Protein AF-A0A7W9HJ18-F1 (afdb_monomer)

Nearest PDB structures (foldseek):
  3gh2-assembly1_X-2  TM=6.458E-01  e=1.844E+00  Homo sapiens
  4kpw-assembly1_A-2  TM=6.339E-01  e=2.086E+00  Homo sapiens
  5x4x-assembly1_A-2  TM=6.519E-01  e=2.086E+00  Homo sapiens
  4e28-assembly1_A-2  TM=6.494E-01  e=2.508E+00  Homo sapiens
  5x4w-assembly1_A-2  TM=6.497E-01  e=2.508E+00  Homo sapiens

Organism: NCBI:txid1105145

Secondary structure (DSSP, 8-state):
--EEETTTEEEEEPS-PPTTEEEEEEEETTEEEEEEEETT--GGG--HHHHHHHHHTHHHHHHHHHHHHHHHHTTSTT--TTSEEEEEEEE-SSSEEEEEEEEE-STT-TTT-EEEEEETTEEEEEEE---------

Sequence (137 aa):
MTITIPGFGELTPVDHTPEGVACWNATAAGTSVSVLVEEPATTDDLDLAFIGSVLDERERLLKTAHEAVDEHLRDRPGYGPDAVAEPEFTFHPGRDWLVRFAECSVAGLGELGVVVVFNGADVVGVDELTDVELDDE

Structure (mmCIF, N/CA/C/O backbone):
data_AF-A0A7W9HJ18-F1
#
_entry.id   AF-A0A7W9HJ18-F1
#
loop_
_atom_site.group_PDB
_atom_site.id
_atom_site.type_symbol
_atom_site.label_atom_id
_atom_site.label_alt_id
_atom_site.label_comp_id
_atom_site.label_asym_id
_atom_site.label_entity_id
_atom_site.label_seq_id
_atom_site.pdbx_PDB_ins_code
_atom_site.Cartn_x
_atom_site.Cartn_y
_atom_site.Cartn_z
_atom_site.occupancy
_atom_site.B_iso_or_equiv
_atom_site.auth_seq_id
_atom_site.auth_comp_id
_atom_site.auth_asym_id
_atom_site.auth_atom_id
_atom_site.pdbx_PDB_model_num
ATOM 1 N N . MET A 1 1 ? -0.106 -0.161 21.999 1.00 85.06 1 MET A N 1
ATOM 2 C CA . MET A 1 1 ? -1.355 -0.813 21.539 1.00 85.06 1 MET A CA 1
ATOM 3 C C . MET A 1 1 ? -1.049 -1.476 20.209 1.00 85.06 1 MET A C 1
ATOM 5 O O . MET A 1 1 ? -0.328 -0.856 19.442 1.00 85.06 1 MET A O 1
ATOM 9 N N . THR A 1 2 ? -1.508 -2.702 19.963 1.00 93.12 2 THR A N 1
ATOM 10 C CA . THR A 1 2 ? -1.360 -3.391 18.666 1.00 93.12 2 THR A CA 1
ATOM 11 C C . THR A 1 2 ? -2.637 -3.252 17.834 1.00 93.12 2 THR A C 1
ATOM 13 O O . THR A 1 2 ? -3.697 -2.941 18.383 1.00 93.12 2 THR A O 1
ATOM 16 N N .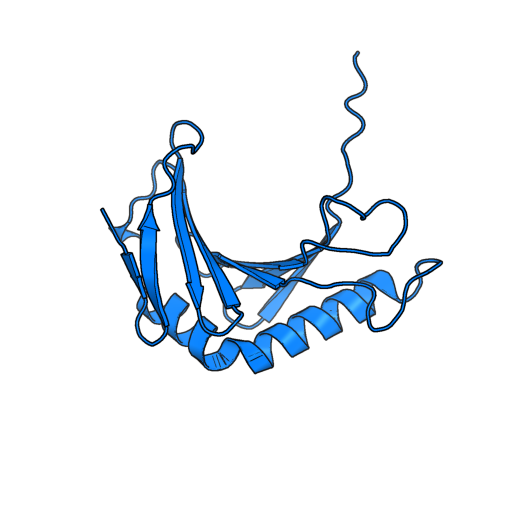 ILE A 1 3 ? -2.538 -3.466 16.519 1.00 95.19 3 ILE A N 1
ATOM 17 C CA . ILE A 1 3 ? -3.685 -3.532 15.597 1.00 95.19 3 ILE A CA 1
ATOM 18 C C . ILE A 1 3 ? -3.722 -4.929 14.987 1.00 95.19 3 ILE A C 1
ATOM 20 O O . ILE A 1 3 ? -2.690 -5.458 14.601 1.00 95.19 3 ILE A O 1
ATOM 24 N N . THR A 1 4 ? -4.900 -5.544 14.885 1.00 96.75 4 THR A N 1
ATOM 25 C CA . THR A 1 4 ? -5.062 -6.833 14.195 1.00 96.75 4 THR A CA 1
ATOM 26 C C . THR A 1 4 ? -5.818 -6.627 12.892 1.00 96.75 4 THR A C 1
ATOM 28 O O . THR A 1 4 ? -6.979 -6.222 12.913 1.00 96.75 4 THR A O 1
ATOM 31 N N . ILE A 1 5 ? -5.178 -6.938 11.767 1.00 96.38 5 ILE A N 1
ATOM 32 C CA . ILE A 1 5 ? -5.804 -6.904 10.446 1.00 96.38 5 ILE A CA 1
ATOM 33 C C . ILE A 1 5 ? -6.386 -8.294 10.137 1.00 96.38 5 ILE A C 1
ATOM 35 O O . ILE A 1 5 ? -5.638 -9.282 10.123 1.00 96.38 5 ILE A O 1
ATOM 39 N N . PRO A 1 6 ? -7.700 -8.407 9.868 1.00 94.88 6 PRO A N 1
ATOM 40 C CA . PRO A 1 6 ? -8.329 -9.659 9.460 1.00 94.88 6 PRO A CA 1
ATOM 41 C C . PRO A 1 6 ? -7.626 -10.292 8.255 1.00 94.88 6 PRO A C 1
ATOM 43 O O . PRO A 1 6 ? -7.363 -9.623 7.263 1.00 94.88 6 PRO A O 1
ATOM 46 N N . GLY A 1 7 ? -7.326 -11.590 8.339 1.00 91.44 7 GLY A N 1
ATOM 47 C CA . GLY A 1 7 ? -6.690 -12.341 7.248 1.00 91.44 7 GLY A CA 1
ATOM 48 C C . GLY A 1 7 ? -5.176 -12.139 7.099 1.00 91.44 7 GLY A C 1
ATOM 49 O O . GLY A 1 7 ? -4.542 -12.955 6.438 1.00 91.44 7 GLY A O 1
ATOM 50 N N . PHE A 1 8 ? -4.583 -11.131 7.752 1.00 93.88 8 PHE A N 1
ATOM 51 C CA . PHE A 1 8 ? -3.142 -10.861 7.683 1.00 93.88 8 PHE A CA 1
ATOM 52 C C . PHE A 1 8 ? -2.416 -11.158 9.000 1.00 93.88 8 PHE A C 1
ATOM 54 O O . PHE A 1 8 ? -1.517 -11.997 9.026 1.00 93.88 8 PHE A O 1
ATOM 61 N N . GLY A 1 9 ? -2.821 -10.525 10.107 1.00 94.50 9 GLY A N 1
ATOM 62 C CA . GLY A 1 9 ? -2.167 -10.711 11.405 1.00 94.50 9 GLY A CA 1
ATOM 63 C C . GLY A 1 9 ? -2.105 -9.455 12.269 1.00 94.50 9 GLY A C 1
ATOM 64 O O . GLY A 1 9 ? -2.791 -8.465 12.019 1.00 94.50 9 GLY A O 1
ATOM 65 N N . GLU A 1 10 ? -1.294 -9.529 13.323 1.00 96.88 10 GLU A N 1
ATOM 66 C CA . GLU A 1 10 ? -1.055 -8.426 14.255 1.00 96.88 10 GLU A CA 1
ATOM 67 C C . GLU A 1 10 ? 0.076 -7.516 13.758 1.00 96.88 10 GLU A C 1
ATOM 69 O O . GLU A 1 10 ? 1.121 -7.997 13.322 1.00 96.88 10 GLU A O 1
ATOM 74 N N . LEU A 1 11 ? -0.136 -6.204 13.858 1.00 97.69 11 LEU A N 1
ATOM 75 C CA . LEU A 1 11 ? 0.857 -5.161 13.640 1.00 97.69 11 LEU A CA 1
ATOM 76 C C . LEU A 1 11 ? 1.274 -4.547 14.978 1.00 97.69 11 LEU A C 1
ATOM 78 O O . LEU A 1 11 ? 0.444 -4.262 15.855 1.00 97.69 11 LEU A O 1
ATOM 82 N N . THR A 1 12 ? 2.574 -4.303 15.109 1.00 97.44 12 THR A N 1
ATOM 83 C CA . THR A 1 12 ? 3.191 -3.734 16.307 1.00 97.44 12 THR A CA 1
ATOM 84 C C . THR A 1 12 ? 3.422 -2.235 16.152 1.00 97.44 12 THR A C 1
ATOM 86 O O . THR A 1 12 ? 3.746 -1.794 15.051 1.00 97.44 12 THR A O 1
ATOM 89 N N . PRO A 1 13 ? 3.257 -1.440 17.224 1.00 96.56 13 PRO A N 1
ATOM 90 C CA . PRO A 1 13 ? 3.503 -0.004 17.169 1.00 96.56 13 PRO A CA 1
ATOM 91 C C . PRO A 1 13 ? 4.984 0.295 16.914 1.00 96.56 13 PRO A C 1
ATOM 93 O O . PRO A 1 13 ? 5.856 -0.432 17.391 1.00 96.56 13 PRO A O 1
ATOM 96 N N . VAL A 1 14 ? 5.253 1.383 16.199 1.00 96.19 14 VAL A N 1
ATOM 97 C CA . VAL A 1 14 ? 6.604 1.897 15.944 1.00 96.19 14 VAL A CA 1
ATOM 98 C C . VAL A 1 14 ? 6.944 2.967 16.986 1.00 96.19 14 VAL A C 1
ATOM 100 O O . VAL A 1 14 ? 6.210 3.939 17.137 1.00 96.19 14 VAL A O 1
ATOM 103 N N . ASP A 1 15 ? 8.062 2.805 17.700 1.00 85.44 15 ASP A N 1
ATOM 104 C CA . ASP A 1 15 ? 8.428 3.640 18.863 1.00 85.44 15 ASP A CA 1
ATOM 105 C C . ASP A 1 15 ? 8.983 5.042 18.509 1.00 85.44 15 ASP A C 1
ATOM 107 O O . ASP A 1 15 ? 9.199 5.874 19.394 1.00 85.44 15 ASP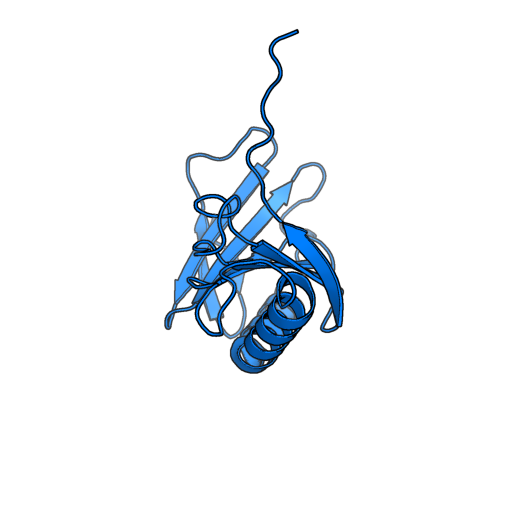 A O 1
ATOM 111 N N . HIS A 1 16 ? 9.218 5.327 17.224 1.00 88.00 16 HIS A N 1
ATOM 112 C CA . HIS A 1 16 ? 9.838 6.568 16.740 1.00 88.00 16 HIS A CA 1
ATOM 113 C C . HIS A 1 16 ? 9.071 7.171 15.560 1.00 88.00 16 HIS A C 1
ATOM 115 O O . HIS A 1 16 ? 9.558 7.193 14.431 1.00 88.00 16 HIS A O 1
ATOM 121 N N . THR A 1 17 ? 7.861 7.657 15.826 1.00 90.75 17 THR A N 1
ATOM 122 C CA . THR A 1 17 ? 7.048 8.393 14.852 1.00 90.75 17 THR A CA 1
ATOM 123 C C . THR A 1 17 ? 7.086 9.903 15.111 1.00 90.75 17 THR A C 1
ATOM 125 O O . THR A 1 17 ? 7.374 10.330 16.235 1.00 90.75 17 THR A O 1
ATOM 128 N N . PRO A 1 18 ? 6.819 10.734 14.086 1.00 92.44 18 PRO A N 1
ATOM 129 C CA . PRO A 1 18 ? 6.610 12.167 14.274 1.00 92.44 18 PRO A CA 1
ATOM 130 C C . PRO A 1 18 ? 5.466 12.474 15.253 1.00 92.44 18 PRO A C 1
ATOM 132 O O . PRO A 1 18 ? 4.564 11.660 15.460 1.00 92.44 18 PRO A O 1
ATOM 135 N N . GLU A 1 19 ? 5.486 13.675 15.836 1.00 93.62 19 GLU A N 1
ATOM 136 C CA . GLU A 1 19 ? 4.380 14.161 16.669 1.00 93.62 19 GLU A CA 1
ATOM 137 C C . GLU A 1 19 ? 3.070 14.193 15.864 1.00 93.62 19 GLU A C 1
ATOM 139 O O . GLU A 1 19 ? 3.062 14.584 14.699 1.00 93.62 19 GLU A O 1
ATOM 144 N N . GLY A 1 20 ? 1.970 13.752 16.483 1.00 93.88 20 GLY A N 1
ATOM 145 C CA . GLY A 1 20 ? 0.660 13.655 15.831 1.00 93.88 20 GLY A CA 1
ATOM 146 C C . GLY A 1 20 ? 0.495 12.451 14.895 1.00 93.88 20 GLY A C 1
ATOM 147 O O . GLY A 1 20 ? -0.576 12.292 14.315 1.00 93.88 20 GLY A O 1
ATOM 148 N N . VAL A 1 21 ? 1.512 11.588 14.765 1.00 95.44 21 VAL A N 1
ATOM 149 C CA . VAL A 1 21 ? 1.478 10.395 13.908 1.00 95.44 21 VAL A CA 1
ATOM 150 C C . VAL A 1 21 ? 1.609 9.130 14.749 1.00 95.44 21 VAL A C 1
ATOM 152 O O . VAL A 1 21 ? 2.585 8.941 15.477 1.00 95.44 21 VAL A O 1
ATOM 155 N N . ALA A 1 22 ? 0.654 8.218 14.606 1.00 96.38 22 ALA A N 1
ATOM 156 C CA . ALA A 1 22 ? 0.754 6.855 15.106 1.00 96.38 22 ALA A CA 1
ATOM 157 C C . ALA A 1 22 ? 0.996 5.893 13.938 1.00 96.38 22 ALA A C 1
ATOM 159 O O . ALA A 1 22 ? 0.313 5.965 12.918 1.00 96.38 22 ALA A O 1
ATOM 160 N N . CYS A 1 23 ? 1.961 4.985 14.087 1.00 97.31 23 CYS A N 1
ATOM 161 C CA . CYS A 1 23 ? 2.300 3.999 13.064 1.00 97.31 23 CYS A CA 1
ATOM 162 C C . CYS A 1 23 ? 2.402 2.601 13.668 1.00 97.31 23 CYS A C 1
ATOM 164 O O . CYS A 1 23 ? 2.936 2.417 14.767 1.00 97.31 23 CYS A O 1
ATOM 166 N N . TRP A 1 24 ? 1.920 1.618 12.916 1.00 98.00 24 TRP A N 1
ATOM 167 C CA . TRP A 1 24 ? 2.093 0.202 13.196 1.00 98.00 24 TRP A CA 1
ATOM 168 C C . TRP A 1 24 ? 2.607 -0.505 11.957 1.00 98.00 24 TRP A C 1
ATOM 170 O O . TRP A 1 24 ? 2.157 -0.199 10.856 1.00 98.00 24 TRP A O 1
ATOM 180 N N . ASN A 1 25 ? 3.483 -1.489 12.129 1.00 97.25 25 ASN A N 1
ATOM 181 C CA . ASN A 1 25 ? 3.963 -2.292 11.015 1.00 97.25 25 ASN A CA 1
ATOM 182 C C . ASN A 1 25 ? 4.079 -3.778 11.357 1.00 97.25 25 ASN A C 1
ATOM 184 O O . ASN A 1 25 ? 4.060 -4.191 12.520 1.00 97.25 25 ASN A O 1
ATOM 188 N N . ALA A 1 26 ? 4.146 -4.584 10.304 1.00 96.69 26 ALA A N 1
ATOM 189 C CA . ALA A 1 26 ? 4.533 -5.982 10.355 1.00 96.69 26 ALA A CA 1
ATOM 190 C C . ALA A 1 26 ? 5.009 -6.437 8.975 1.00 96.69 26 ALA A C 1
ATOM 192 O O . ALA A 1 26 ? 4.543 -5.949 7.944 1.00 96.69 26 ALA A O 1
ATOM 193 N N . THR A 1 27 ? 5.873 -7.448 8.966 1.00 94.94 27 THR A N 1
ATOM 194 C CA . THR A 1 27 ? 6.199 -8.203 7.757 1.00 94.94 27 THR A CA 1
ATOM 195 C C . THR A 1 27 ? 5.747 -9.641 7.952 1.00 94.94 27 THR A C 1
ATOM 197 O O . THR A 1 27 ? 6.199 -10.325 8.871 1.00 94.94 27 THR A O 1
ATOM 200 N N . ALA A 1 28 ? 4.862 -10.117 7.079 1.00 88.81 28 ALA A N 1
ATOM 201 C CA . ALA A 1 28 ? 4.364 -11.487 7.110 1.00 88.81 28 ALA A CA 1
ATOM 202 C C . ALA A 1 28 ? 4.319 -12.070 5.697 1.00 88.81 28 ALA A C 1
ATOM 204 O O . ALA A 1 28 ? 3.886 -11.411 4.757 1.00 88.81 28 ALA A O 1
ATOM 205 N N . ALA A 1 29 ? 4.794 -13.312 5.544 1.00 84.81 29 ALA A N 1
ATOM 206 C CA . ALA A 1 29 ? 4.846 -14.021 4.259 1.00 84.81 29 ALA A CA 1
ATOM 207 C C . ALA A 1 29 ? 5.491 -13.210 3.108 1.00 84.81 29 ALA A C 1
ATOM 209 O O . ALA A 1 29 ? 5.072 -13.321 1.960 1.00 84.81 29 ALA A O 1
ATOM 210 N N . GLY A 1 30 ? 6.507 -12.394 3.419 1.00 85.00 30 GLY A N 1
ATOM 211 C CA . GLY A 1 30 ? 7.197 -11.545 2.440 1.00 85.00 30 GLY A CA 1
ATOM 212 C C . GLY A 1 30 ? 6.445 -10.268 2.050 1.00 85.00 30 GLY A C 1
ATOM 213 O O . GLY A 1 30 ? 6.865 -9.584 1.128 1.00 85.00 30 GLY A O 1
ATOM 214 N N . THR A 1 31 ? 5.344 -9.939 2.728 1.00 89.81 31 THR A N 1
ATOM 215 C CA . THR A 1 31 ? 4.606 -8.684 2.548 1.00 89.81 31 THR A CA 1
ATOM 216 C C . THR A 1 31 ? 4.851 -7.777 3.746 1.00 89.81 31 THR A C 1
ATOM 218 O O . THR A 1 31 ? 4.507 -8.141 4.873 1.00 89.81 31 THR A O 1
ATOM 221 N N . SER A 1 32 ? 5.437 -6.608 3.497 1.00 96.06 32 SER A N 1
ATOM 222 C CA . SER A 1 32 ? 5.576 -5.539 4.486 1.00 96.06 32 SER A CA 1
ATOM 223 C C . SER A 1 32 ? 4.343 -4.643 4.451 1.00 96.06 32 SER A C 1
ATOM 225 O O . SER A 1 32 ? 3.915 -4.207 3.381 1.00 96.06 32 SER A O 1
ATOM 227 N N . VAL A 1 33 ? 3.756 -4.400 5.620 1.00 97.38 33 VAL A N 1
ATOM 228 C CA . VAL A 1 33 ? 2.546 -3.591 5.785 1.00 97.38 33 VAL A CA 1
ATOM 229 C C . VAL A 1 33 ? 2.769 -2.574 6.890 1.00 97.38 33 VAL A C 1
ATOM 231 O O . VAL A 1 33 ? 3.182 -2.942 7.990 1.00 97.38 33 VAL A O 1
ATOM 234 N N . SER A 1 34 ? 2.416 -1.326 6.605 1.00 97.31 34 SER A N 1
ATOM 235 C CA . SER A 1 34 ? 2.348 -0.232 7.565 1.00 97.31 34 SER A CA 1
ATOM 236 C C . SER A 1 34 ? 0.938 0.360 7.599 1.00 97.31 34 SER A C 1
ATOM 238 O O . SER A 1 34 ? 0.261 0.470 6.577 1.00 97.31 34 SER A O 1
ATOM 240 N N . VAL A 1 35 ? 0.486 0.749 8.786 1.00 97.75 35 VAL A N 1
ATOM 241 C CA . VAL A 1 35 ? -0.750 1.507 9.001 1.00 97.75 35 VAL A CA 1
ATOM 242 C C . VAL A 1 35 ? -0.376 2.793 9.715 1.00 97.75 35 VAL A C 1
ATOM 244 O O . VAL A 1 35 ? 0.229 2.734 10.786 1.00 97.75 35 VAL A O 1
ATOM 247 N N . LEU A 1 36 ? -0.739 3.935 9.138 1.00 96.88 36 LEU A N 1
ATOM 248 C CA . LEU A 1 36 ? -0.496 5.257 9.698 1.00 96.88 36 LEU A CA 1
ATOM 249 C C . LEU A 1 36 ? -1.821 5.926 10.041 1.00 96.88 36 LEU A C 1
ATOM 251 O O . LEU A 1 36 ? -2.786 5.848 9.289 1.00 96.88 36 LEU A O 1
ATOM 255 N N . VAL A 1 37 ? -1.862 6.600 11.181 1.00 96.81 37 VAL A N 1
ATOM 256 C CA . VAL A 1 37 ? -2.979 7.443 11.601 1.00 96.81 37 VAL A CA 1
ATOM 257 C C . VAL A 1 37 ? -2.401 8.780 12.028 1.00 96.81 37 VAL A C 1
ATOM 259 O O . VAL A 1 37 ? -1.538 8.826 12.903 1.00 96.81 37 VAL A O 1
ATOM 262 N N . GLU A 1 38 ? -2.885 9.851 11.415 1.00 96.06 38 GLU A N 1
ATOM 263 C CA . GLU A 1 38 ? -2.449 11.219 11.685 1.00 96.06 38 GLU A CA 1
ATOM 264 C C . GLU A 1 38 ? -3.593 12.015 12.316 1.00 96.06 38 GLU A C 1
ATOM 266 O O . GLU A 1 38 ? -4.748 11.909 11.889 1.00 96.06 38 GLU A O 1
ATOM 271 N N . GLU A 1 39 ? -3.292 12.818 13.334 1.00 93.56 39 GLU A N 1
ATOM 272 C CA . GLU A 1 39 ? -4.292 13.668 13.981 1.00 93.56 39 GLU A CA 1
ATOM 273 C C . GLU A 1 39 ? -4.948 14.637 12.970 1.00 93.56 39 GLU A C 1
ATOM 275 O O . GLU A 1 39 ? -4.269 15.217 12.121 1.00 93.56 39 GLU A O 1
ATOM 280 N N . PRO A 1 40 ? -6.278 14.852 13.042 1.00 95.25 40 PRO A N 1
ATOM 281 C CA . PRO A 1 40 ? -7.175 14.484 14.139 1.00 95.25 40 PRO A CA 1
ATOM 282 C C . PRO A 1 40 ? -7.805 13.085 14.014 1.00 95.25 40 PRO A C 1
ATOM 284 O O . PRO A 1 40 ? -8.700 12.774 14.800 1.00 95.25 40 PRO A O 1
ATOM 287 N N . ALA A 1 41 ? -7.411 12.269 13.030 1.00 95.69 41 ALA A N 1
ATOM 288 C CA . ALA A 1 41 ? -7.945 10.920 12.892 1.00 95.69 41 ALA A CA 1
ATOM 289 C C . ALA A 1 41 ? -7.450 10.008 14.022 1.00 95.69 41 ALA A C 1
ATOM 291 O O . ALA A 1 41 ? -6.436 10.254 14.676 1.00 95.69 41 ALA A O 1
ATOM 292 N N . THR A 1 42 ? -8.188 8.931 14.249 1.00 94.62 42 THR A N 1
ATOM 293 C CA . THR A 1 42 ? -7.929 7.954 15.302 1.00 94.62 42 THR A CA 1
ATOM 294 C C . THR A 1 42 ? -7.950 6.538 14.738 1.00 94.62 42 THR A C 1
ATOM 296 O O . THR A 1 42 ? -8.335 6.299 13.594 1.00 94.62 42 THR A O 1
ATOM 299 N N . THR A 1 43 ? -7.563 5.555 15.550 1.00 93.25 43 THR A N 1
ATOM 300 C CA . THR A 1 43 ? -7.659 4.143 15.153 1.00 93.25 43 THR A CA 1
ATOM 301 C C . THR A 1 43 ? -9.088 3.691 14.853 1.00 93.25 43 THR A C 1
ATOM 303 O O . THR A 1 43 ? -9.256 2.710 14.136 1.00 93.25 43 THR A O 1
ATOM 306 N N . ASP A 1 44 ? -10.104 4.386 15.373 1.00 94.81 44 ASP A N 1
ATOM 307 C CA . ASP A 1 44 ? -11.513 4.068 15.113 1.00 94.81 44 ASP A CA 1
ATOM 308 C C . ASP A 1 44 ? -11.946 4.452 13.687 1.00 94.81 44 ASP A C 1
ATOM 310 O O . ASP A 1 44 ? -12.937 3.927 13.180 1.00 94.81 44 ASP A O 1
ATOM 314 N N . ASP A 1 45 ? -11.184 5.323 13.017 1.00 96.50 45 ASP A N 1
ATOM 315 C CA . ASP A 1 45 ? -11.408 5.724 11.625 1.00 96.50 45 ASP A CA 1
ATOM 316 C C . ASP A 1 45 ? -10.805 4.723 10.615 1.00 96.50 45 ASP A C 1
ATOM 318 O O . ASP A 1 45 ? -10.989 4.860 9.402 1.00 96.50 45 ASP A O 1
ATOM 322 N N . LEU A 1 46 ? -10.082 3.701 11.093 1.00 96.50 46 LEU A N 1
ATOM 323 C CA . LEU A 1 46 ? -9.506 2.655 10.251 1.00 96.50 46 LEU A CA 1
ATOM 324 C C . LEU A 1 46 ? -10.558 1.614 9.854 1.00 96.50 46 LEU A C 1
ATOM 326 O O . LEU A 1 46 ? -11.137 0.921 10.692 1.00 96.50 46 LEU A O 1
ATOM 330 N N . ASP A 1 47 ? -10.712 1.395 8.550 1.00 97.12 47 ASP A N 1
ATOM 331 C CA . ASP A 1 47 ? -11.481 0.267 8.026 1.00 97.12 47 ASP A CA 1
ATOM 332 C C . ASP A 1 47 ? -10.593 -0.988 7.951 1.00 97.12 47 ASP A C 1
ATOM 334 O O . ASP A 1 47 ? -10.079 -1.367 6.899 1.00 97.12 47 ASP A O 1
ATOM 338 N N . LEU A 1 48 ? -10.394 -1.651 9.095 1.00 96.75 48 LEU A N 1
ATOM 339 C CA . LEU A 1 48 ? -9.563 -2.861 9.175 1.00 96.75 48 LEU A CA 1
ATOM 340 C C . LEU A 1 48 ? -10.086 -4.000 8.284 1.00 96.75 48 LEU A C 1
ATOM 342 O O . LEU A 1 48 ? -9.298 -4.819 7.810 1.00 96.75 48 LEU A O 1
ATOM 346 N N . ALA A 1 49 ? -11.398 -4.061 8.035 1.00 96.88 49 ALA A N 1
ATOM 347 C CA . ALA A 1 49 ? -11.986 -5.060 7.147 1.00 96.88 49 ALA A CA 1
ATOM 348 C C . ALA A 1 49 ? -11.610 -4.793 5.684 1.00 96.88 49 ALA A C 1
ATOM 350 O O . ALA A 1 49 ? -11.251 -5.726 4.964 1.00 96.88 49 ALA A O 1
ATOM 351 N N . PHE A 1 50 ? -11.636 -3.528 5.258 1.00 97.62 50 PHE A N 1
ATOM 352 C CA . PHE A 1 50 ? -11.129 -3.126 3.951 1.00 97.62 50 PHE A CA 1
ATOM 353 C C . PHE A 1 50 ? -9.645 -3.446 3.797 1.00 97.62 50 PHE A C 1
ATOM 355 O O . PHE A 1 50 ? -9.276 -4.099 2.822 1.00 97.62 50 PHE A O 1
ATOM 362 N N . ILE A 1 51 ? -8.812 -3.064 4.768 1.00 97.62 51 ILE A N 1
ATOM 363 C CA . ILE A 1 51 ? -7.371 -3.344 4.723 1.00 97.62 51 ILE A CA 1
ATOM 364 C C . ILE A 1 51 ? -7.133 -4.858 4.595 1.00 97.62 51 ILE A C 1
ATOM 366 O O . ILE A 1 51 ? -6.366 -5.298 3.743 1.00 97.62 51 ILE A O 1
ATOM 370 N N . GLY A 1 52 ? -7.861 -5.670 5.369 1.00 97.12 52 GLY A N 1
ATOM 371 C CA . GLY A 1 52 ? -7.818 -7.128 5.255 1.00 97.12 52 GLY A CA 1
ATOM 372 C C . GLY A 1 52 ? -8.192 -7.640 3.860 1.00 97.12 52 GLY A C 1
ATOM 373 O O . GLY A 1 52 ? -7.502 -8.503 3.326 1.00 97.12 52 GLY A O 1
ATOM 374 N N . SER A 1 53 ? -9.232 -7.077 3.231 1.00 97.25 53 SER A N 1
ATOM 375 C CA . SER A 1 53 ? -9.623 -7.448 1.861 1.00 97.25 53 SER A CA 1
ATOM 376 C C . SER A 1 53 ? -8.570 -7.082 0.808 1.00 97.25 53 SER A C 1
ATOM 378 O O . SER A 1 53 ? -8.301 -7.880 -0.085 1.00 97.25 53 SER A O 1
ATOM 380 N N . VAL A 1 54 ? -7.909 -5.927 0.947 1.00 97.25 54 VAL A N 1
ATOM 381 C CA . VAL A 1 54 ? -6.795 -5.532 0.070 1.00 97.25 54 VAL A CA 1
ATOM 382 C C . VAL A 1 54 ? -5.635 -6.515 0.210 1.00 97.25 54 VAL A C 1
ATOM 384 O O . VAL A 1 54 ? -5.073 -6.962 -0.788 1.00 97.25 54 VAL A O 1
ATOM 387 N N . LEU A 1 55 ? -5.293 -6.894 1.444 1.00 96.62 55 LEU A N 1
ATOM 388 C CA . LEU A 1 55 ? -4.196 -7.826 1.701 1.00 96.62 55 LEU A CA 1
ATOM 389 C C . LEU A 1 55 ? -4.508 -9.261 1.256 1.00 96.62 55 LEU A C 1
ATOM 391 O O . LEU A 1 55 ? -3.582 -9.992 0.898 1.00 96.62 55 LEU A O 1
ATOM 395 N N . ASP A 1 56 ? -5.776 -9.670 1.223 1.00 95.88 56 ASP A N 1
ATOM 396 C CA . ASP A 1 56 ? -6.195 -10.945 0.626 1.00 95.88 56 ASP A CA 1
ATOM 397 C C . ASP A 1 56 ? -5.940 -10.959 -0.894 1.00 95.88 56 ASP A C 1
ATOM 399 O O . ASP A 1 56 ? -5.424 -11.933 -1.439 1.00 95.88 56 ASP A O 1
ATOM 40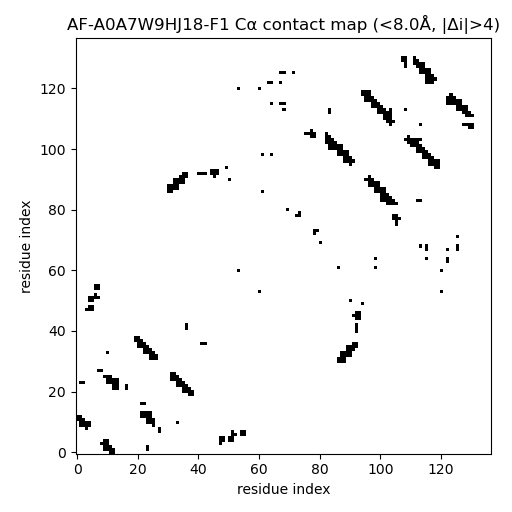3 N N . GLU A 1 57 ? -6.174 -9.828 -1.568 1.00 96.19 57 GLU A N 1
ATOM 404 C CA . GLU A 1 57 ? -5.943 -9.647 -3.009 1.00 96.19 57 GLU A CA 1
ATOM 405 C C . GLU A 1 57 ? -4.530 -9.150 -3.379 1.00 96.19 57 GLU A C 1
ATOM 407 O O . GLU A 1 57 ? -4.264 -8.830 -4.545 1.00 96.19 57 GLU A O 1
ATOM 412 N N . ARG A 1 58 ? -3.599 -9.097 -2.417 1.00 95.06 58 ARG A N 1
ATOM 413 C CA . ARG A 1 58 ? -2.288 -8.437 -2.568 1.00 95.06 58 ARG A CA 1
ATOM 414 C C . ARG A 1 58 ? -1.497 -8.864 -3.803 1.00 95.06 58 ARG A C 1
ATOM 416 O O . ARG A 1 58 ? -0.906 -8.014 -4.450 1.00 95.06 58 ARG A O 1
ATOM 423 N N . GLU A 1 59 ? -1.499 -10.143 -4.176 1.00 95.19 59 GLU A N 1
ATOM 424 C CA . GLU A 1 59 ? -0.741 -10.624 -5.345 1.00 95.19 59 GLU A CA 1
ATOM 425 C C . GLU A 1 59 ? -1.264 -10.012 -6.654 1.00 95.19 59 GLU A C 1
ATOM 427 O O . GLU A 1 59 ? -0.488 -9.579 -7.510 1.00 95.19 59 GLU A O 1
ATOM 432 N N . ARG A 1 60 ? -2.593 -9.918 -6.797 1.00 96.81 60 ARG A N 1
ATOM 433 C CA . ARG A 1 60 ? -3.242 -9.291 -7.957 1.00 96.81 60 ARG A CA 1
ATOM 434 C C . ARG A 1 60 ? -2.963 -7.789 -7.990 1.00 96.81 60 ARG A C 1
ATOM 436 O O . ARG A 1 60 ? -2.687 -7.233 -9.055 1.00 96.81 60 ARG A O 1
ATOM 443 N N . LEU A 1 61 ? -3.050 -7.137 -6.834 1.00 97.50 61 LEU A N 1
ATOM 444 C CA . LEU A 1 61 ? -2.843 -5.696 -6.717 1.00 97.50 61 LEU A CA 1
ATOM 445 C C . LEU A 1 61 ? -1.373 -5.309 -6.921 1.00 97.50 61 LEU A C 1
ATOM 447 O O . LEU A 1 61 ? -1.114 -4.334 -7.615 1.00 97.50 61 LEU A O 1
ATOM 451 N N . LEU A 1 62 ? -0.414 -6.113 -6.451 1.00 96.12 62 LEU A N 1
ATOM 452 C CA . LEU A 1 62 ? 1.009 -5.924 -6.754 1.00 96.12 62 LEU A CA 1
ATOM 453 C C . LEU A 1 62 ? 1.295 -6.037 -8.246 1.00 96.12 62 LEU A C 1
ATOM 455 O O . LEU A 1 62 ? 2.039 -5.224 -8.783 1.00 96.12 62 LEU A O 1
ATOM 459 N N . LYS A 1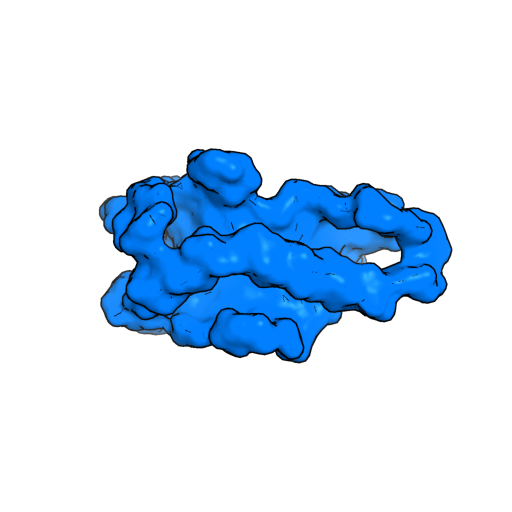 63 ? 0.675 -6.997 -8.943 1.00 96.44 63 LYS A N 1
ATOM 460 C CA . LYS A 1 63 ? 0.791 -7.074 -10.406 1.00 96.44 63 LYS A CA 1
ATOM 461 C C . LYS A 1 63 ? 0.279 -5.796 -11.074 1.00 96.44 63 LYS A C 1
ATOM 463 O O . LYS A 1 63 ? 0.926 -5.288 -11.980 1.00 96.44 63 LYS A O 1
ATOM 468 N N . THR A 1 64 ? -0.841 -5.263 -10.587 1.00 97.75 64 THR A N 1
ATOM 469 C CA . THR A 1 64 ? -1.421 -4.004 -11.083 1.00 97.75 64 THR A CA 1
ATOM 470 C C . THR A 1 64 ? -0.490 -2.816 -10.805 1.00 97.75 64 THR A C 1
ATOM 472 O O . THR A 1 64 ? -0.286 -1.980 -11.678 1.00 97.75 64 THR A O 1
ATOM 475 N N . ALA A 1 65 ? 0.130 -2.765 -9.622 1.00 97.06 65 ALA A N 1
ATOM 476 C CA . ALA A 1 65 ? 1.114 -1.742 -9.276 1.00 97.06 65 ALA A CA 1
ATOM 477 C C . ALA A 1 65 ? 2.355 -1.817 -10.180 1.00 97.06 65 ALA A C 1
ATOM 479 O O . ALA A 1 65 ? 2.788 -0.796 -10.703 1.00 97.06 65 ALA A O 1
ATOM 480 N N . HIS A 1 66 ? 2.887 -3.018 -10.429 1.00 96.06 66 HIS A N 1
ATOM 481 C CA . HIS A 1 66 ? 3.996 -3.213 -11.366 1.00 96.06 66 HIS A CA 1
ATOM 482 C C . HIS A 1 66 ? 3.641 -2.770 -12.790 1.00 96.06 66 HIS A C 1
ATOM 484 O O . HIS A 1 66 ? 4.453 -2.110 -13.428 1.00 96.06 66 HIS A O 1
ATOM 490 N N . GLU A 1 67 ? 2.441 -3.093 -13.280 1.00 96.12 67 GLU A N 1
ATOM 491 C CA . GLU A 1 67 ? 1.965 -2.651 -14.599 1.00 96.12 67 GLU A CA 1
ATOM 492 C C . GLU A 1 67 ? 1.876 -1.118 -14.687 1.00 96.12 67 GLU A C 1
ATOM 494 O O . GLU A 1 67 ? 2.295 -0.538 -15.686 1.00 96.12 67 GLU A O 1
ATOM 499 N N . ALA A 1 68 ? 1.404 -0.452 -13.629 1.00 96.62 68 ALA A N 1
ATOM 500 C CA . ALA A 1 68 ? 1.348 1.008 -13.572 1.00 96.62 68 ALA A CA 1
ATOM 501 C C . ALA A 1 68 ? 2.747 1.651 -13.558 1.00 96.62 68 ALA A C 1
ATOM 503 O O . ALA A 1 68 ? 2.974 2.651 -14.238 1.00 96.62 68 ALA A O 1
ATOM 504 N N . VAL A 1 69 ? 3.700 1.068 -12.822 1.00 95.00 69 VAL A N 1
ATOM 505 C CA . VAL A 1 69 ? 5.099 1.523 -12.819 1.00 95.00 69 VAL A CA 1
ATOM 506 C C . VAL A 1 69 ? 5.761 1.302 -14.180 1.00 95.00 69 VAL A C 1
ATOM 508 O O . VAL A 1 69 ? 6.461 2.194 -14.654 1.00 95.00 69 VAL A O 1
ATOM 511 N N . ASP A 1 70 ? 5.530 0.154 -14.824 1.00 94.31 70 ASP A N 1
ATOM 512 C CA . ASP A 1 70 ? 6.022 -0.127 -16.180 1.00 94.31 70 ASP A CA 1
ATOM 513 C C . ASP A 1 70 ? 5.494 0.907 -17.173 1.00 94.31 70 ASP A C 1
ATOM 515 O O . ASP A 1 70 ? 6.275 1.532 -17.886 1.00 94.31 70 ASP A O 1
ATOM 519 N N . GLU A 1 71 ? 4.193 1.198 -17.152 1.00 94.31 71 GLU A N 1
ATOM 520 C CA . GLU A 1 71 ? 3.623 2.241 -18.002 1.00 94.31 71 GLU A CA 1
ATOM 521 C C . GLU A 1 71 ? 4.241 3.623 -17.734 1.00 94.31 71 GLU A C 1
ATOM 523 O O . GLU A 1 71 ? 4.528 4.356 -18.684 1.00 94.31 71 GLU A O 1
ATOM 528 N N . HIS A 1 72 ? 4.479 3.964 -16.464 1.00 93.25 72 HIS A N 1
ATOM 529 C CA . HIS A 1 72 ? 5.028 5.258 -16.061 1.00 93.25 72 HIS A CA 1
ATOM 530 C C . HIS A 1 72 ? 6.508 5.428 -16.443 1.00 93.25 72 HIS A C 1
ATOM 532 O O . HIS A 1 72 ? 6.921 6.507 -16.872 1.00 93.25 72 HIS A O 1
ATOM 538 N N . LEU A 1 73 ? 7.314 4.370 -16.309 1.00 91.25 73 LEU A N 1
ATOM 539 C CA . LEU A 1 73 ? 8.771 4.436 -16.445 1.00 91.25 73 LEU A CA 1
ATOM 540 C C . LEU A 1 73 ? 9.321 3.826 -17.738 1.00 91.25 73 LEU A C 1
ATOM 542 O O . LEU A 1 73 ? 10.511 3.995 -17.997 1.00 91.25 73 LEU A O 1
ATOM 546 N N . ARG A 1 74 ? 8.513 3.172 -18.583 1.00 91.44 74 ARG A N 1
ATOM 547 C CA . ARG A 1 74 ? 8.992 2.473 -19.800 1.00 91.44 74 ARG A CA 1
ATOM 548 C C . ARG A 1 74 ? 9.881 3.306 -20.725 1.00 91.44 74 ARG A C 1
ATOM 550 O O . ARG A 1 74 ? 10.748 2.754 -21.398 1.00 91.44 74 ARG A O 1
ATOM 557 N N . ASP A 1 75 ? 9.659 4.618 -20.780 1.00 89.81 75 ASP A N 1
ATOM 558 C CA . ASP A 1 75 ? 10.387 5.533 -21.665 1.00 89.81 75 ASP A CA 1
ATOM 559 C C . ASP A 1 75 ? 11.635 6.138 -20.983 1.00 89.81 75 ASP A C 1
ATOM 561 O O . ASP A 1 75 ? 12.395 6.888 -21.604 1.00 89.81 75 ASP A O 1
ATOM 565 N N . ARG A 1 76 ? 11.886 5.805 -19.707 1.00 86.69 76 ARG A N 1
ATOM 566 C CA . ARG A 1 76 ? 13.060 6.258 -18.955 1.00 86.69 76 ARG A CA 1
ATOM 567 C C . ARG A 1 76 ? 14.313 5.475 -19.355 1.00 86.69 76 ARG A C 1
ATOM 569 O O . ARG A 1 76 ? 14.309 4.242 -19.373 1.00 86.69 76 ARG A O 1
ATOM 576 N N . PRO A 1 77 ? 15.439 6.165 -19.601 1.00 86.25 77 PRO A N 1
ATOM 577 C CA . PRO A 1 77 ? 16.718 5.503 -19.815 1.00 86.25 77 PRO A CA 1
ATOM 578 C C . PRO A 1 77 ? 17.107 4.618 -18.625 1.00 86.25 77 PRO A C 1
ATOM 580 O O . PRO A 1 77 ? 17.148 5.080 -17.487 1.00 86.25 77 PRO A O 1
ATOM 583 N N . GLY A 1 78 ? 17.439 3.356 -18.899 1.00 83.12 78 GLY A N 1
ATOM 584 C CA . GLY A 1 78 ? 17.873 2.403 -17.872 1.00 83.12 78 GLY A CA 1
ATOM 585 C C . GLY A 1 78 ? 16.738 1.690 -17.137 1.00 83.12 78 GLY A C 1
ATOM 586 O O . GLY A 1 78 ? 17.028 0.865 -16.274 1.00 83.12 78 GLY A O 1
ATOM 587 N N . TYR A 1 79 ? 15.476 1.951 -17.492 1.00 87.88 79 TYR A N 1
ATOM 588 C CA . TYR A 1 79 ? 14.363 1.143 -17.012 1.00 87.88 79 TYR A CA 1
ATOM 589 C C . TYR A 1 79 ? 14.415 -0.282 -17.591 1.00 87.88 79 TYR A C 1
ATOM 591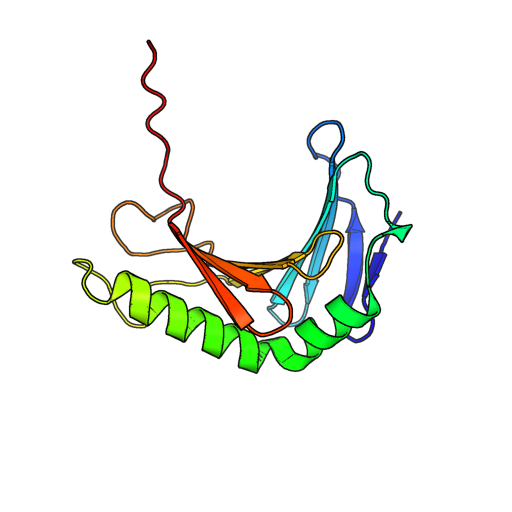 O O . TYR A 1 79 ? 14.807 -0.502 -18.74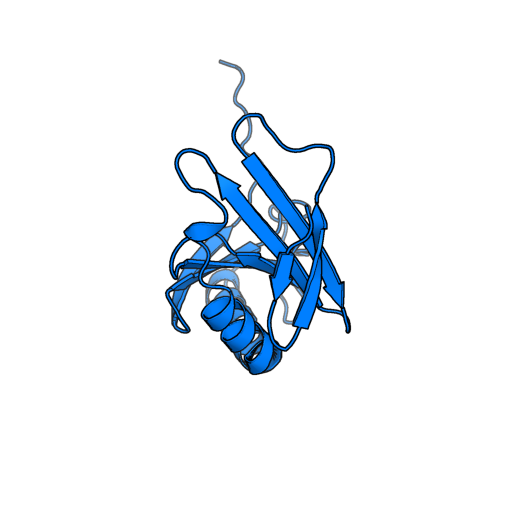1 1.00 87.88 79 TYR A O 1
ATOM 599 N N . GLY A 1 80 ? 14.018 -1.252 -16.771 1.00 85.75 80 GLY A N 1
ATOM 600 C CA . GLY A 1 80 ? 13.940 -2.667 -17.103 1.00 85.75 80 GLY A CA 1
ATOM 601 C C . GLY A 1 80 ? 12.889 -3.372 -16.240 1.00 85.75 80 GLY A C 1
ATOM 602 O O . GLY A 1 80 ? 12.410 -2.792 -15.269 1.00 85.75 80 GLY A O 1
ATOM 603 N N . PRO A 1 81 ? 12.536 -4.626 -16.564 1.00 79.56 81 PRO A N 1
ATOM 604 C CA . PRO A 1 81 ? 11.422 -5.339 -15.929 1.00 79.56 81 PRO A CA 1
ATOM 605 C C . PRO A 1 81 ? 11.593 -5.557 -14.417 1.00 79.56 81 PRO A C 1
ATOM 607 O O . PRO A 1 81 ? 10.602 -5.658 -13.704 1.00 79.56 81 PRO A O 1
ATOM 610 N N . ASP A 1 82 ? 12.834 -5.580 -13.931 1.00 86.19 82 ASP A N 1
ATOM 611 C CA . ASP A 1 82 ? 13.173 -5.764 -12.515 1.00 86.19 82 ASP A CA 1
ATOM 612 C C . ASP A 1 82 ? 13.651 -4.452 -11.869 1.00 86.19 82 ASP A C 1
ATOM 614 O O . ASP A 1 82 ? 14.392 -4.464 -10.889 1.00 86.19 82 ASP A O 1
ATOM 618 N N . ALA A 1 83 ? 13.291 -3.304 -12.455 1.00 87.56 83 ALA A N 1
ATOM 619 C CA . ALA A 1 83 ? 13.795 -2.013 -12.002 1.00 87.56 83 ALA A CA 1
ATOM 620 C C . ALA A 1 83 ? 13.219 -1.559 -10.661 1.00 87.56 83 ALA A C 1
ATOM 622 O O . ALA A 1 83 ? 13.782 -0.641 -10.080 1.00 87.56 83 ALA A O 1
ATOM 623 N N . VAL A 1 84 ? 12.129 -2.163 -10.178 1.00 91.44 84 VAL A N 1
ATOM 624 C CA . VAL A 1 84 ? 11.542 -1.868 -8.865 1.00 91.44 84 VAL A CA 1
ATOM 625 C C . VAL A 1 84 ? 11.389 -3.138 -8.035 1.00 91.44 84 VAL A C 1
ATOM 627 O O . VAL A 1 84 ? 10.982 -4.178 -8.560 1.00 91.44 84 VAL A O 1
ATOM 630 N N . ALA A 1 85 ? 11.699 -3.057 -6.743 1.00 90.69 85 ALA A N 1
ATOM 631 C CA . ALA A 1 85 ? 11.640 -4.184 -5.815 1.00 90.69 85 ALA A CA 1
ATOM 632 C C . ALA A 1 85 ? 11.205 -3.747 -4.405 1.00 90.69 85 ALA A C 1
ATOM 634 O O . ALA A 1 85 ? 10.919 -2.576 -4.160 1.00 90.69 85 ALA A O 1
ATOM 635 N N . GLU A 1 86 ? 11.106 -4.728 -3.504 1.00 91.50 86 GLU A N 1
ATOM 636 C CA . GLU A 1 86 ? 10.718 -4.554 -2.096 1.00 91.50 86 GLU A CA 1
ATOM 637 C C . GLU A 1 86 ? 9.415 -3.751 -1.914 1.00 91.50 86 GLU A C 1
ATOM 639 O O . GLU A 1 86 ? 9.435 -2.622 -1.420 1.00 91.50 86 GLU A O 1
ATOM 644 N N . PRO A 1 87 ? 8.262 -4.304 -2.343 1.00 95.00 87 PRO A N 1
ATOM 645 C CA . PRO A 1 87 ? 6.989 -3.616 -2.207 1.00 95.00 87 PRO A CA 1
ATOM 646 C C . PRO A 1 87 ? 6.523 -3.553 -0.747 1.00 95.00 87 PRO A C 1
ATOM 648 O O . PRO A 1 87 ? 6.447 -4.566 -0.044 1.00 95.00 87 PRO A O 1
ATOM 651 N N . GLU A 1 88 ? 6.109 -2.364 -0.331 1.00 96.00 88 GLU A N 1
ATOM 652 C CA . GLU A 1 88 ? 5.578 -2.061 0.991 1.00 96.00 88 GLU A CA 1
ATOM 653 C C . GLU A 1 88 ? 4.175 -1.467 0.863 1.00 96.00 88 GLU A C 1
ATOM 655 O O . GLU A 1 88 ? 3.966 -0.455 0.191 1.00 96.00 88 GLU A O 1
ATOM 660 N N . PHE A 1 89 ? 3.200 -2.087 1.525 1.00 98.00 89 PHE A N 1
ATOM 661 C CA . PHE A 1 89 ? 1.834 -1.580 1.577 1.00 98.00 89 PHE A CA 1
ATOM 662 C C . PHE A 1 89 ? 1.698 -0.581 2.711 1.00 98.00 89 PHE A C 1
ATOM 664 O O . PHE A 1 89 ? 2.092 -0.865 3.842 1.00 98.00 89 PHE A O 1
ATOM 671 N N . THR A 1 90 ? 1.074 0.554 2.431 1.00 97.69 90 THR A N 1
ATOM 672 C CA . THR A 1 90 ? 0.791 1.566 3.441 1.00 97.69 90 THR A CA 1
ATOM 673 C C . THR A 1 90 ? -0.671 1.970 3.396 1.00 97.69 90 THR A C 1
ATOM 675 O O . THR A 1 90 ? -1.185 2.360 2.349 1.00 97.69 90 THR A O 1
ATOM 678 N N . PHE A 1 91 ? -1.325 1.889 4.551 1.00 98.19 91 PHE A N 1
ATOM 679 C CA . PHE A 1 91 ? -2.722 2.255 4.737 1.00 98.19 91 PHE A CA 1
ATOM 680 C C . PHE A 1 91 ? -2.853 3.406 5.723 1.00 98.19 91 PHE A C 1
ATOM 682 O O . PHE A 1 91 ? -2.072 3.528 6.665 1.00 98.19 91 PHE A O 1
ATOM 689 N N . HIS A 1 92 ? -3.900 4.195 5.544 1.00 96.25 92 HIS A N 1
ATOM 690 C CA . HIS A 1 92 ? -4.315 5.244 6.462 1.00 96.25 92 HIS A CA 1
ATOM 691 C C . HIS A 1 92 ? -5.850 5.252 6.562 1.00 96.25 92 HIS A C 1
ATOM 693 O O . HIS A 1 92 ? -6.510 4.518 5.818 1.00 96.25 92 HIS A O 1
ATOM 699 N N . PRO A 1 93 ? -6.462 6.022 7.481 1.00 96.50 93 PRO A N 1
ATOM 700 C CA . PRO A 1 93 ? -7.910 6.179 7.510 1.00 96.50 93 PRO A CA 1
ATOM 701 C C . PRO A 1 93 ? -8.473 6.562 6.133 1.00 96.50 93 PRO A C 1
ATOM 703 O O . PRO A 1 93 ? -7.921 7.423 5.444 1.00 96.50 93 PRO A O 1
ATOM 706 N N . GLY A 1 94 ? -9.574 5.917 5.738 1.00 94.44 94 GLY A N 1
ATOM 707 C CA . GLY A 1 94 ? -10.197 6.090 4.423 1.00 94.44 94 GLY A CA 1
ATOM 708 C C . GLY A 1 94 ? -10.036 4.890 3.482 1.00 94.44 94 GLY A C 1
ATOM 709 O O . GLY A 1 94 ? -9.961 3.740 3.914 1.00 94.44 94 GLY A O 1
ATOM 710 N N . ARG A 1 95 ? -10.099 5.165 2.172 1.00 95.31 95 ARG A N 1
ATOM 711 C CA . ARG A 1 95 ? -10.025 4.162 1.087 1.00 95.31 95 ARG A CA 1
ATOM 712 C C . ARG A 1 95 ? -8.816 4.341 0.178 1.00 95.31 95 ARG A C 1
ATOM 714 O O . ARG A 1 95 ? -8.603 3.480 -0.678 1.00 95.31 95 ARG A O 1
ATOM 721 N N . ASP A 1 96 ? -8.072 5.427 0.345 1.00 96.06 96 ASP A N 1
ATOM 722 C CA . ASP A 1 96 ? -6.799 5.600 -0.332 1.00 96.06 96 ASP A CA 1
ATOM 723 C C . ASP A 1 96 ? -5.712 4.841 0.431 1.00 96.06 96 ASP A C 1
ATOM 725 O O . ASP A 1 96 ? -5.763 4.696 1.655 1.00 96.06 96 ASP A O 1
ATOM 729 N N . TRP A 1 97 ? -4.785 4.270 -0.320 1.00 98.00 97 TRP A N 1
ATOM 730 C CA . TRP A 1 97 ? -3.642 3.524 0.192 1.00 98.00 97 TRP A CA 1
ATOM 731 C C . TRP A 1 97 ? -2.588 3.447 -0.907 1.00 98.00 97 TRP A C 1
ATOM 733 O O . TRP A 1 97 ? -2.848 3.802 -2.059 1.00 98.00 97 TRP A O 1
ATOM 743 N N . LEU A 1 98 ? -1.384 3.003 -0.567 1.00 97.69 98 LEU A N 1
ATOM 744 C CA . LEU A 1 98 ? -0.286 2.981 -1.525 1.00 97.69 98 LEU A CA 1
ATOM 745 C C . LEU A 1 98 ? 0.563 1.718 -1.437 1.00 97.69 98 LEU A C 1
ATOM 747 O O . LEU A 1 98 ? 0.644 1.068 -0.392 1.00 97.69 98 LEU A O 1
ATOM 751 N N . VAL A 1 99 ? 1.219 1.410 -2.554 1.00 97.56 99 VAL A N 1
ATOM 752 C CA . VAL A 1 99 ? 2.363 0.499 -2.619 1.00 97.56 99 VAL A CA 1
ATOM 753 C C . VAL A 1 99 ? 3.591 1.334 -2.928 1.00 97.56 99 VAL A C 1
ATOM 755 O O . VAL A 1 99 ? 3.652 1.972 -3.977 1.00 97.56 99 VAL A O 1
ATOM 758 N N . ARG A 1 100 ? 4.580 1.312 -2.040 1.00 95.44 100 ARG A N 1
ATOM 759 C CA . ARG A 1 100 ? 5.908 1.857 -2.316 1.00 95.44 100 ARG A CA 1
ATOM 760 C C . ARG A 1 100 ? 6.836 0.716 -2.704 1.00 95.44 100 ARG A C 1
ATOM 762 O O . ARG A 1 100 ? 6.914 -0.267 -1.981 1.00 95.44 100 ARG A O 1
ATOM 769 N N . PHE A 1 101 ? 7.555 0.858 -3.805 1.00 94.25 101 PHE A N 1
ATOM 770 C CA . PHE A 1 101 ? 8.706 0.016 -4.117 1.00 94.25 101 PHE A CA 1
ATOM 771 C C . PHE A 1 101 ? 9.954 0.699 -3.570 1.00 94.25 101 PHE A C 1
ATOM 773 O O . PHE A 1 101 ? 10.349 1.739 -4.099 1.00 94.25 101 PHE A O 1
ATOM 780 N N . ALA A 1 102 ? 10.510 0.173 -2.476 1.00 87.12 102 ALA A N 1
ATOM 781 C CA . ALA A 1 102 ? 11.588 0.829 -1.738 1.00 87.12 102 ALA A CA 1
ATOM 782 C C . ALA A 1 102 ? 12.921 0.846 -2.502 1.00 87.12 102 ALA A C 1
ATOM 784 O O . ALA A 1 102 ? 13.702 1.780 -2.335 1.00 87.12 102 ALA A O 1
ATOM 785 N N . GLU A 1 103 ? 13.154 -0.141 -3.368 1.00 86.25 103 GLU A N 1
ATOM 786 C CA . GLU A 1 103 ? 14.314 -0.176 -4.255 1.00 86.25 103 GLU A CA 1
ATOM 787 C C . GLU A 1 103 ? 13.907 0.187 -5.684 1.00 86.25 103 GLU A C 1
ATOM 789 O O . GLU A 1 103 ? 12.963 -0.389 -6.235 1.00 86.25 103 GLU A O 1
ATOM 794 N N . CYS A 1 104 ? 14.654 1.103 -6.310 1.00 86.88 104 CYS A N 1
ATOM 795 C CA . CYS A 1 104 ? 14.513 1.408 -7.731 1.00 86.88 104 CYS A CA 1
ATOM 796 C C . CYS A 1 104 ? 15.879 1.535 -8.419 1.00 86.88 104 CYS A C 1
ATOM 798 O O . CYS A 1 104 ? 16.718 2.338 -8.028 1.00 86.88 104 CYS A O 1
ATOM 800 N N . SER A 1 105 ? 16.128 0.778 -9.488 1.00 86.12 105 SER A N 1
ATOM 801 C CA . SER A 1 105 ? 17.405 0.829 -10.217 1.00 86.12 105 SER A CA 1
ATOM 802 C C . SER A 1 105 ? 17.476 1.951 -11.261 1.00 86.12 105 SER A C 1
ATOM 804 O O . SER A 1 105 ? 18.501 2.108 -11.928 1.00 86.12 105 SER A O 1
ATOM 806 N N . VAL A 1 106 ? 16.392 2.709 -11.457 1.00 84.69 106 VAL A N 1
ATOM 807 C CA . VAL A 1 106 ? 16.364 3.851 -12.380 1.00 84.69 106 VAL A CA 1
ATOM 808 C C . VAL A 1 106 ? 17.135 5.015 -11.761 1.00 84.69 106 VAL A C 1
ATOM 810 O O . VAL A 1 106 ? 16.900 5.405 -10.618 1.00 84.69 106 VAL A O 1
ATOM 813 N N . ALA A 1 107 ? 18.063 5.593 -12.526 1.00 81.44 107 ALA A N 1
ATOM 814 C CA . ALA A 1 107 ? 18.866 6.721 -12.065 1.00 81.44 107 ALA A CA 1
ATOM 815 C C . ALA A 1 107 ? 17.975 7.892 -11.602 1.00 81.44 107 ALA A C 1
ATOM 817 O O . ALA A 1 107 ? 17.071 8.306 -12.327 1.00 81.44 107 ALA A O 1
ATOM 818 N N . GLY A 1 108 ? 18.253 8.422 -10.407 1.00 78.31 108 GLY A N 1
ATOM 819 C CA . GLY A 1 108 ? 17.480 9.503 -9.779 1.00 78.31 108 GLY A CA 1
ATOM 820 C C . GLY A 1 108 ? 16.324 9.048 -8.877 1.00 78.31 108 GLY A C 1
ATOM 821 O O . GLY A 1 108 ? 15.740 9.895 -8.216 1.00 78.31 108 GLY A O 1
ATOM 822 N N . LEU A 1 109 ? 16.022 7.743 -8.818 1.00 78.38 109 LEU A N 1
ATOM 823 C CA . LEU A 1 109 ? 14.938 7.167 -7.999 1.00 78.38 109 LEU A CA 1
ATOM 824 C C . LEU A 1 109 ? 15.436 6.158 -6.946 1.00 78.38 109 LEU A C 1
ATOM 826 O O . LEU A 1 109 ? 14.636 5.522 -6.268 1.00 78.38 109 LEU A O 1
ATOM 830 N N . GLY A 1 110 ? 16.761 6.021 -6.826 1.00 64.88 110 GLY A N 1
ATOM 831 C CA . GLY A 1 110 ? 17.477 4.935 -6.150 1.00 64.88 110 GLY A CA 1
ATOM 832 C C . GLY A 1 110 ? 16.979 4.550 -4.759 1.00 64.88 110 GLY A C 1
ATOM 833 O O . GLY A 1 110 ? 16.577 3.410 -4.543 1.00 64.88 110 GLY A O 1
ATOM 834 N N . GLU A 1 111 ? 17.059 5.488 -3.815 1.00 65.44 111 GLU A N 1
ATOM 835 C CA . GLU A 1 111 ? 16.891 5.205 -2.379 1.00 65.44 111 GLU A CA 1
ATOM 836 C C . GLU A 1 111 ? 15.487 5.530 -1.857 1.00 65.44 111 GLU A C 1
ATOM 838 O O . GLU A 1 111 ? 15.064 5.048 -0.805 1.00 65.44 111 GLU A O 1
ATOM 843 N N . LEU A 1 112 ? 14.749 6.355 -2.593 1.00 74.31 112 LEU A N 1
ATOM 844 C CA . LEU A 1 112 ? 13.425 6.807 -2.191 1.00 74.31 112 LEU A CA 1
ATOM 845 C C . LEU A 1 112 ? 12.324 5.974 -2.855 1.00 74.31 112 LEU A C 1
ATOM 847 O O . LEU A 1 112 ? 11.328 5.659 -2.193 1.00 74.31 112 LEU A O 1
ATOM 851 N N . GLY A 1 113 ? 12.556 5.514 -4.087 1.00 85.62 113 GLY A N 1
ATOM 852 C CA . GLY A 1 113 ? 11.717 4.542 -4.770 1.00 85.62 113 GLY A CA 1
ATOM 853 C C . GLY A 1 113 ? 10.573 5.153 -5.579 1.00 85.62 113 GLY A C 1
ATOM 854 O O . GLY A 1 113 ? 10.597 6.315 -5.985 1.00 85.62 113 GLY A O 1
ATOM 855 N N . VAL A 1 114 ? 9.559 4.331 -5.843 1.00 92.69 114 VAL A N 1
ATOM 856 C CA . VAL A 1 114 ? 8.367 4.708 -6.621 1.00 92.69 114 VAL A CA 1
ATOM 857 C C . VAL A 1 114 ? 7.124 4.329 -5.836 1.00 92.69 114 VAL A C 1
ATOM 859 O O . VAL A 1 114 ? 7.048 3.235 -5.275 1.00 92.69 114 VAL A O 1
ATOM 862 N N . VAL A 1 115 ? 6.143 5.222 -5.801 1.00 95.56 115 VAL A N 1
ATOM 863 C CA . VAL A 1 115 ? 4.875 5.029 -5.102 1.00 95.56 115 VAL A CA 1
ATOM 864 C C . VAL A 1 115 ? 3.756 4.872 -6.117 1.00 95.56 115 VAL A C 1
ATOM 866 O O . VAL A 1 115 ? 3.631 5.659 -7.046 1.00 95.56 115 VAL A O 1
ATOM 869 N N . VAL A 1 116 ? 2.911 3.866 -5.921 1.00 97.69 116 VAL A N 1
ATOM 870 C CA . VAL A 1 116 ? 1.652 3.696 -6.646 1.00 97.69 116 VAL A CA 1
ATOM 871 C C . VAL A 1 116 ? 0.513 3.949 -5.677 1.00 97.69 116 VAL A C 1
ATOM 873 O O . VAL A 1 116 ? 0.411 3.277 -4.650 1.00 97.69 116 VAL A O 1
ATOM 876 N N . VAL A 1 117 ? -0.347 4.905 -6.011 1.00 97.88 117 VAL A N 1
ATOM 877 C CA . VAL A 1 117 ? -1.484 5.315 -5.188 1.00 97.88 117 VAL A CA 1
ATOM 878 C C . VAL A 1 117 ? -2.748 4.639 -5.700 1.00 97.88 117 VAL A C 1
ATOM 880 O O . VAL A 1 117 ? -3.040 4.655 -6.899 1.00 97.88 117 VAL A O 1
ATOM 883 N N . PHE A 1 118 ? -3.518 4.074 -4.779 1.00 98.38 118 PHE A N 1
ATOM 884 C CA . PHE A 1 118 ? -4.789 3.415 -5.035 1.00 98.38 118 PHE A CA 1
ATOM 885 C C . PHE A 1 118 ? -5.931 4.140 -4.326 1.00 98.38 118 PHE A C 1
ATOM 887 O O . PHE A 1 118 ? -5.763 4.609 -3.206 1.00 98.38 118 PHE A O 1
ATOM 894 N N . ASN A 1 119 ? -7.116 4.137 -4.941 1.00 96.69 119 ASN A N 1
ATOM 895 C CA . ASN A 1 119 ? -8.392 4.368 -4.264 1.00 96.69 119 ASN A CA 1
ATOM 896 C C . ASN A 1 119 ? -9.234 3.094 -4.396 1.00 96.69 119 ASN A C 1
ATOM 898 O O . ASN A 1 119 ? -9.594 2.680 -5.500 1.00 96.69 119 ASN A O 1
ATOM 902 N N . GLY A 1 120 ? -9.513 2.419 -3.280 1.00 94.50 120 GLY A N 1
ATOM 903 C CA . GLY A 1 120 ? -10.148 1.104 -3.336 1.00 94.50 120 GLY A CA 1
ATOM 904 C C . GLY A 1 120 ? -9.241 0.075 -4.019 1.00 94.50 120 GLY A C 1
ATOM 905 O O . GLY A 1 120 ? -8.252 -0.340 -3.429 1.00 94.50 120 GLY A O 1
ATOM 906 N N . ALA A 1 121 ? -9.580 -0.35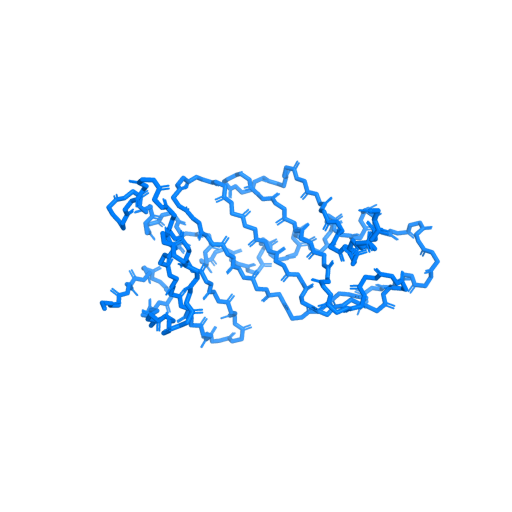9 -5.234 1.00 94.44 121 ALA A N 1
ATOM 907 C CA . ALA A 1 121 ? -8.770 -1.296 -6.026 1.00 94.44 121 ALA A CA 1
ATOM 908 C C . ALA A 1 121 ? -8.211 -0.674 -7.319 1.00 94.44 121 ALA A C 1
ATOM 910 O O . ALA A 1 121 ? -7.545 -1.369 -8.088 1.00 94.44 121 ALA A O 1
ATOM 911 N N . ASP A 1 122 ? -8.493 0.607 -7.556 1.00 96.81 122 ASP A N 1
ATOM 912 C CA . ASP A 1 122 ? -8.130 1.319 -8.775 1.00 96.81 122 ASP A CA 1
ATOM 913 C C . ASP A 1 122 ? -6.863 2.147 -8.545 1.00 96.81 122 ASP A C 1
ATOM 915 O O . ASP A 1 122 ? -6.745 2.836 -7.531 1.00 96.81 122 ASP A O 1
ATOM 919 N N . VAL A 1 123 ? -5.923 2.098 -9.493 1.00 97.62 123 VAL A N 1
ATOM 920 C CA . VAL A 1 123 ? -4.741 2.973 -9.490 1.00 97.62 123 VAL A CA 1
ATOM 921 C C . VAL A 1 123 ? -5.178 4.389 -9.849 1.00 97.62 123 VAL A C 1
ATOM 923 O O . VAL A 1 123 ? -5.808 4.605 -10.885 1.00 97.62 123 VAL A O 1
ATOM 926 N N . VAL A 1 124 ? -4.821 5.356 -9.007 1.00 97.06 124 VAL A N 1
ATOM 927 C CA . VAL A 1 124 ? -5.143 6.778 -9.202 1.00 97.06 124 VAL A CA 1
ATOM 928 C C . VAL A 1 124 ? -3.910 7.642 -9.462 1.00 97.06 124 VAL A C 1
ATOM 930 O O . VAL A 1 124 ? -4.057 8.765 -9.940 1.00 97.06 124 VAL A O 1
ATOM 933 N N . GLY A 1 125 ? -2.706 7.126 -9.202 1.00 95.88 125 GLY A N 1
ATOM 934 C CA . GLY A 1 125 ? -1.461 7.848 -9.443 1.00 95.88 125 GLY A CA 1
ATOM 935 C C . GLY A 1 125 ? -0.218 6.973 -9.316 1.00 95.88 125 GLY A C 1
ATOM 936 O O . GLY A 1 125 ? -0.247 5.914 -8.688 1.00 95.88 125 GLY A O 1
ATOM 937 N N . VAL A 1 126 ? 0.869 7.440 -9.928 1.00 95.88 126 VAL A N 1
ATOM 938 C CA . VAL A 1 126 ? 2.226 6.922 -9.740 1.00 95.88 126 VAL A CA 1
ATOM 939 C C . VAL A 1 126 ? 3.124 8.128 -9.504 1.00 95.88 126 VAL A C 1
ATOM 941 O O . VAL A 1 126 ? 3.161 9.027 -10.345 1.00 95.88 126 VAL A O 1
ATOM 944 N N . ASP A 1 127 ? 3.810 8.139 -8.368 1.00 91.94 127 ASP A N 1
ATOM 945 C CA . ASP A 1 127 ? 4.680 9.219 -7.931 1.00 91.94 127 ASP A CA 1
ATOM 946 C C . ASP A 1 127 ? 6.117 8.717 -7.797 1.00 91.94 127 ASP A C 1
ATOM 948 O O . ASP A 1 127 ? 6.409 7.676 -7.202 1.00 91.94 127 ASP A O 1
ATOM 952 N N . GLU A 1 128 ? 7.031 9.492 -8.358 1.00 88.75 128 GLU A N 1
ATOM 953 C CA . GLU A 1 128 ? 8.461 9.291 -8.218 1.00 88.75 128 GLU A CA 1
ATOM 954 C C . GLU A 1 128 ? 8.933 9.988 -6.948 1.00 88.75 128 GLU A C 1
ATOM 956 O O . GLU A 1 128 ? 8.811 11.208 -6.820 1.00 88.75 128 GLU A O 1
ATOM 961 N N . LEU A 1 129 ? 9.493 9.229 -6.007 1.00 81.94 129 LEU A N 1
ATOM 962 C CA . LEU A 1 129 ? 10.125 9.838 -4.852 1.00 81.94 129 LEU A CA 1
ATOM 963 C C . LEU A 1 129 ? 11.544 10.225 -5.274 1.00 81.94 129 LEU A C 1
ATOM 965 O O . LEU A 1 129 ? 12.444 9.395 -5.337 1.00 81.94 129 LEU A O 1
ATOM 969 N N . THR A 1 130 ? 11.722 11.485 -5.650 1.00 71.81 130 THR A N 1
ATOM 970 C CA . THR A 1 130 ? 13.040 12.067 -5.919 1.00 71.81 130 THR A CA 1
ATOM 971 C C . THR A 1 130 ? 13.532 12.784 -4.676 1.00 71.81 130 THR A C 1
ATOM 973 O O . THR A 1 130 ? 12.725 13.392 -3.967 1.00 71.81 130 THR A O 1
ATOM 976 N N . ASP A 1 131 ? 14.844 12.783 -4.438 1.00 59.28 131 ASP A N 1
ATOM 977 C CA . ASP A 1 131 ? 15.421 13.700 -3.465 1.00 59.28 131 ASP A CA 1
ATOM 978 C C . ASP A 1 131 ? 15.055 15.107 -3.927 1.00 59.28 131 ASP A C 1
ATOM 980 O O . ASP A 1 131 ? 15.441 15.545 -5.012 1.00 59.28 131 ASP A O 1
ATOM 984 N N . VAL A 1 132 ? 14.242 15.799 -3.133 1.00 52.38 132 VAL A N 1
ATOM 985 C CA . VAL A 1 132 ? 14.148 17.246 -3.259 1.00 52.38 132 VAL A CA 1
ATOM 986 C C . VAL A 1 132 ? 15.544 17.759 -2.948 1.00 52.38 132 VAL A C 1
ATOM 988 O O . VAL A 1 132 ? 15.997 17.662 -1.807 1.00 52.38 132 VAL A O 1
ATOM 991 N N . GLU A 1 133 ? 16.236 18.280 -3.962 1.00 43.19 133 GLU A N 1
ATOM 992 C CA . GLU A 1 133 ? 17.325 19.216 -3.721 1.00 43.19 133 GLU A CA 1
ATOM 993 C C . GLU A 1 133 ? 16.705 20.334 -2.875 1.00 43.19 133 GLU A C 1
ATOM 995 O O . GLU A 1 133 ? 15.903 21.134 -3.356 1.00 43.19 133 GLU A O 1
ATOM 1000 N N . LEU A 1 134 ? 16.972 20.313 -1.568 1.00 42.56 134 LEU A N 1
ATOM 1001 C CA . LEU A 1 134 ? 16.741 21.463 -0.716 1.00 42.56 134 LEU A CA 1
ATOM 1002 C C . LEU A 1 134 ? 17.727 22.512 -1.220 1.00 42.56 134 LEU A C 1
ATOM 1004 O O . LEU A 1 134 ? 18.884 22.527 -0.807 1.00 42.56 134 LEU A O 1
ATOM 1008 N N . ASP A 1 135 ? 17.297 23.330 -2.176 1.00 40.56 135 ASP A N 1
ATOM 1009 C CA . ASP A 1 135 ? 17.964 24.591 -2.451 1.00 40.56 135 ASP A CA 1
ATOM 1010 C C . ASP A 1 135 ? 17.928 25.387 -1.136 1.00 40.56 135 ASP A C 1
ATOM 1012 O O . ASP A 1 135 ? 16.889 25.907 -0.724 1.00 40.56 135 ASP A O 1
ATOM 1016 N N . ASP A 1 136 ? 19.058 25.393 -0.424 1.00 44.12 136 ASP A N 1
ATOM 1017 C CA . ASP A 1 136 ? 19.347 26.333 0.655 1.0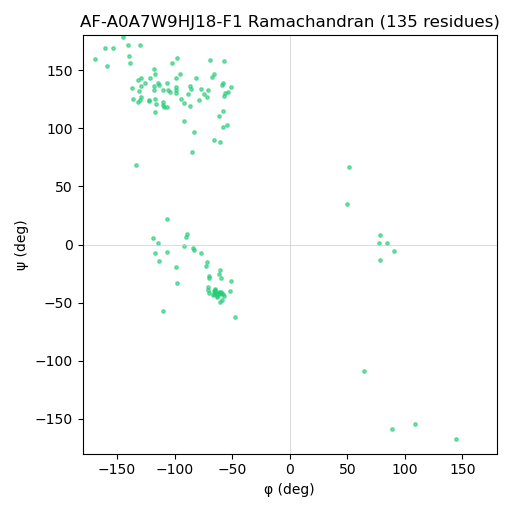0 44.12 136 ASP A CA 1
ATOM 1018 C C . ASP A 1 136 ? 19.326 27.758 0.055 1.00 44.12 136 ASP A C 1
ATOM 1020 O O . ASP A 1 136 ? 20.357 28.265 -0.399 1.00 44.12 136 ASP A O 1
ATOM 1024 N N .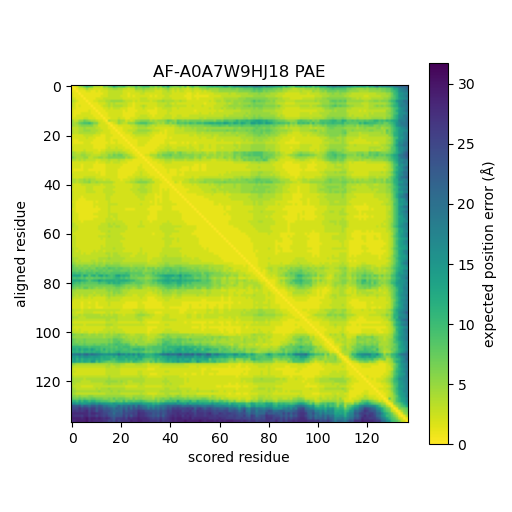 GLU A 1 137 ? 18.151 28.397 0.022 1.00 41.62 137 GLU A N 1
ATOM 1025 C CA . GLU A 1 137 ? 18.007 29.858 -0.131 1.00 41.62 137 GLU A CA 1
ATOM 1026 C C . GLU A 1 137 ? 17.987 30.582 1.225 1.00 41.62 137 GLU A C 1
ATOM 1028 O O . GLU A 1 137 ? 17.169 30.226 2.108 1.00 41.62 137 GLU A O 1
#

Mean predicted aligned error: 5.02 Å

pLDDT: mean 90.37, std 12.05, range [40.56, 98.38]

Radius of gyration: 15.72 Å; Cα contacts (8 Å, |Δi|>4): 253; chains: 1; bounding box: 31×44×43 Å

Solvent-accessible surface area (backbone atoms only — not comparable to full-atom values): 7756 Å² total; per-residue (Å²): 122,73,50,72,34,53,97,78,46,72,24,44,59,55,96,83,58,60,90,63,42,50,43,28,37,42,73,55,99,88,42,36,40,38,41,45,37,48,67,94,55,49,81,85,55,45,52,43,67,58,55,18,53,52,61,73,45,37,73,64,51,50,52,52,45,51,51,52,48,46,71,73,39,67,87,45,81,75,54,55,97,78,28,60,40,68,60,32,39,40,39,40,62,64,56,49,36,35,40,34,22,46,38,21,68,32,85,76,22,44,81,63,6,42,35,33,35,29,48,74,91,43,79,76,48,76,46,77,38,53,82,73,79,76,75,90,124

Foldseek 3Di:
DWDAQPQFGIWDWDPDDDPQKTKTWDADPLATEMEIEGPPGDPVLDPSPLVNVCVVCVVVLVVVVLVVVCVVCVPAPPDDSPQFARWYWYHYRAQKTKIFRQAGNGPQQGGRGKIFIDRRSDTDDIDRDGPPPPPPD